Protein AF-A0A8T4T4Q2-F1 (afdb_monomer)

Nearest PDB structures (foldseek):
  8slg-assembly1_B  TM=5.417E-01  e=2.454E+00  Mycolicibacterium thermoresistibile ATCC 19527
  8hil-assembly1_I  TM=6.108E-01  e=6.513E+00  Brassica oleracea
  1twa-assembly1_I  TM=5.520E-01  e=5.103E+00  Saccharomyces cerevisiae

Mean predicted aligned error: 6.3 Å

Sequence (47 aa):
MKKKIQRCPKCKSANTLMYYAAALTGAYRCKKCGYLGPIVLEEDVEI

Structure (mmCIF, N/CA/C/O backbone):
data_AF-A0A8T4T4Q2-F1
#
_entry.id   AF-A0A8T4T4Q2-F1
#
loop_
_atom_site.group_PDB
_atom_site.id
_atom_site.type_symbol
_atom_site.label_atom_id
_atom_site.label_alt_id
_atom_site.label_comp_id
_atom_site.label_asym_id
_atom_site.label_entity_id
_atom_site.label_seq_id
_atom_site.pdbx_PDB_ins_code
_atom_site.Cartn_x
_atom_site.Cartn_y
_atom_site.Cartn_z
_atom_site.occupancy
_atom_site.B_iso_or_equiv
_atom_site.auth_seq_id
_atom_site.auth_comp_id
_atom_site.auth_asym_id
_atom_site.auth_atom_id
_atom_site.pdbx_PDB_model_num
ATOM 1 N N . MET A 1 1 ? -8.901 11.178 17.128 1.00 56.28 1 MET A N 1
ATOM 2 C CA . MET A 1 1 ? -7.579 11.102 16.431 1.00 56.28 1 MET A CA 1
ATOM 3 C C . MET A 1 1 ? -7.844 10.668 14.992 1.00 56.28 1 MET A C 1
ATOM 5 O O . MET A 1 1 ? -8.605 9.728 14.827 1.00 56.28 1 MET A O 1
ATOM 9 N N . LYS A 1 2 ? -7.279 11.311 13.956 1.00 55.78 2 LYS A N 1
ATOM 10 C CA . LYS A 1 2 ? -7.527 10.912 12.552 1.00 55.78 2 LYS A CA 1
ATOM 11 C C . LYS A 1 2 ? -6.608 9.754 12.161 1.00 55.78 2 LYS A C 1
ATOM 13 O O . LYS A 1 2 ? -5.390 9.886 12.270 1.00 55.78 2 LYS A O 1
ATOM 18 N N . LYS A 1 3 ? -7.167 8.615 11.744 1.00 68.88 3 LYS A N 1
A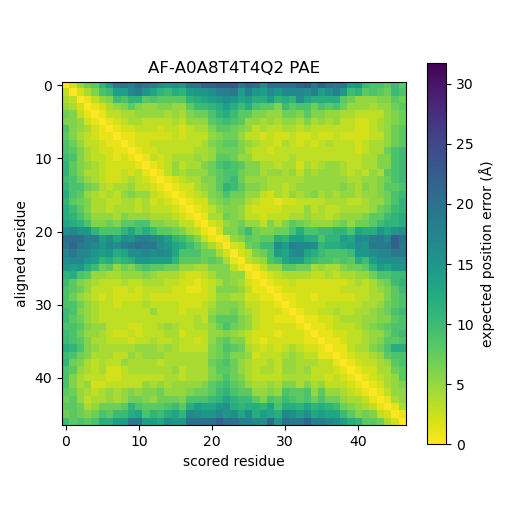TOM 19 C CA . LYS A 1 3 ? -6.393 7.443 11.309 1.00 68.88 3 LYS A CA 1
ATOM 20 C C . LYS A 1 3 ? -6.494 7.324 9.792 1.00 68.88 3 LYS A C 1
ATOM 22 O O . LYS A 1 3 ? -7.585 7.130 9.265 1.00 68.88 3 LYS A O 1
ATOM 27 N N . LYS A 1 4 ? -5.359 7.431 9.098 1.00 70.38 4 LYS A N 1
ATOM 28 C CA . LYS A 1 4 ? -5.292 7.225 7.648 1.00 70.38 4 LYS A CA 1
ATOM 29 C C . LYS A 1 4 ? -5.278 5.736 7.333 1.00 70.38 4 LYS A C 1
ATOM 31 O O . LYS A 1 4 ? -4.413 5.009 7.822 1.00 70.38 4 LYS A O 1
ATOM 36 N N . ILE A 1 5 ? -6.224 5.280 6.520 1.00 81.56 5 ILE A N 1
ATOM 37 C CA . ILE A 1 5 ? -6.278 3.905 6.022 1.00 81.56 5 ILE A CA 1
ATOM 38 C C . ILE A 1 5 ? -5.951 3.915 4.533 1.00 81.56 5 ILE A C 1
ATOM 40 O O . ILE A 1 5 ? -6.605 4.602 3.755 1.00 81.56 5 ILE A O 1
ATOM 44 N N . GLN A 1 6 ? -4.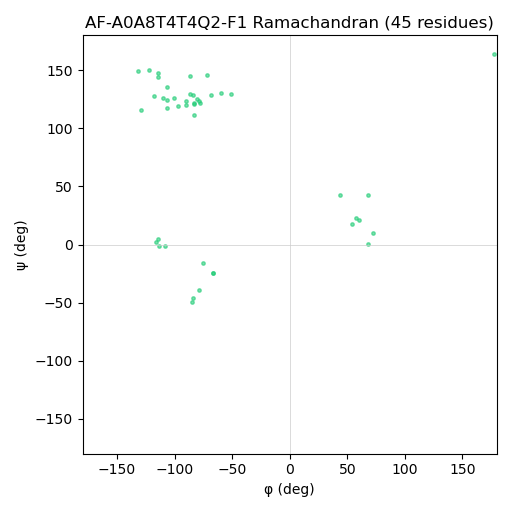964 3.112 4.129 1.00 83.44 6 GLN A N 1
ATOM 45 C CA . GLN A 1 6 ? -4.659 2.888 2.717 1.00 83.44 6 GLN A CA 1
ATOM 46 C C . GLN A 1 6 ? -5.458 1.690 2.187 1.00 83.44 6 GLN A C 1
ATOM 48 O O . GLN A 1 6 ? -5.358 0.570 2.706 1.00 83.44 6 GLN A O 1
ATOM 53 N N . ARG A 1 7 ? -6.237 1.908 1.127 1.00 88.00 7 ARG A N 1
ATOM 54 C CA . ARG A 1 7 ? -7.018 0.893 0.415 1.00 88.00 7 ARG A CA 1
ATOM 55 C C . ARG A 1 7 ? -6.516 0.682 -1.004 1.00 88.00 7 ARG A C 1
ATOM 57 O O . ARG A 1 7 ? -6.118 1.603 -1.714 1.00 88.00 7 ARG A O 1
ATOM 64 N N . CYS A 1 8 ? -6.583 -0.572 -1.444 1.00 88.56 8 CYS A N 1
ATOM 65 C CA . CYS A 1 8 ? -6.326 -0.912 -2.836 1.00 88.56 8 CYS A CA 1
ATOM 66 C C . CYS A 1 8 ? -7.441 -0.355 -3.743 1.00 88.56 8 CYS A C 1
ATOM 68 O O . CYS A 1 8 ? -8.606 -0.673 -3.499 1.00 88.56 8 CYS A O 1
ATOM 70 N N . PRO A 1 9 ? -7.122 0.375 -4.827 1.00 86.31 9 PRO A N 1
ATOM 71 C CA . PRO A 1 9 ? -8.137 0.932 -5.726 1.00 86.31 9 PRO A CA 1
ATOM 72 C C . PRO A 1 9 ? -8.922 -0.137 -6.500 1.00 86.31 9 PRO A C 1
ATOM 74 O O . PRO A 1 9 ? -10.066 0.092 -6.875 1.00 86.31 9 PRO A O 1
ATOM 77 N N . LYS A 1 10 ? -8.345 -1.329 -6.707 1.00 88.00 10 LYS A N 1
ATOM 78 C CA . LYS A 1 10 ? -8.980 -2.406 -7.484 1.00 88.00 10 LYS A CA 1
ATOM 79 C C . LYS A 1 10 ? -9.952 -3.257 -6.665 1.00 88.00 10 LYS A C 1
ATOM 81 O O . LYS A 1 10 ? -11.042 -3.559 -7.129 1.00 88.00 10 LYS A O 1
ATOM 86 N N . CYS A 1 11 ? -9.562 -3.671 -5.458 1.00 88.31 11 CYS A N 1
ATOM 87 C CA . CYS A 1 11 ? -10.369 -4.575 -4.623 1.00 88.31 11 CYS A CA 1
ATOM 88 C C . CYS A 1 11 ? -10.874 -3.945 -3.320 1.00 88.31 11 CYS A C 1
ATOM 90 O O . CYS A 1 11 ? -11.418 -4.659 -2.479 1.00 88.31 11 CYS A O 1
ATOM 92 N N . LYS A 1 12 ? -10.637 -2.641 -3.111 1.00 85.00 12 LYS A N 1
ATOM 93 C CA . LYS A 1 12 ? -11.032 -1.873 -1.915 1.00 85.00 12 LYS A CA 1
ATOM 94 C C . LYS A 1 12 ? -10.544 -2.471 -0.590 1.00 85.00 12 LYS A C 1
ATOM 96 O O . LYS A 1 12 ? -11.048 -2.148 0.479 1.00 85.00 12 LYS A O 1
ATOM 101 N N . SER A 1 13 ? -9.550 -3.356 -0.633 1.00 85.25 13 SER A N 1
ATOM 102 C CA . SER A 1 13 ? -9.026 -3.993 0.572 1.00 85.25 13 SER A CA 1
ATOM 103 C C . SER A 1 13 ? -8.099 -3.034 1.316 1.00 85.25 13 SER A C 1
ATOM 105 O O . SER A 1 13 ? -7.095 -2.587 0.757 1.00 85.25 13 SER A O 1
ATOM 107 N N . ALA A 1 14 ? -8.429 -2.745 2.574 1.00 83.56 14 ALA A N 1
ATOM 108 C CA . ALA A 1 14 ? -7.612 -1.945 3.484 1.00 83.56 14 ALA A CA 1
ATOM 109 C C . ALA A 1 14 ? -6.360 -2.702 3.937 1.00 83.56 14 ALA A C 1
ATOM 111 O O . ALA A 1 14 ? -6.410 -3.918 4.105 1.00 83.56 14 ALA A O 1
ATOM 112 N N . ASN A 1 15 ? -5.248 -1.990 4.141 1.00 76.00 15 ASN A N 1
ATOM 113 C CA . ASN A 1 15 ? -4.009 -2.525 4.725 1.00 76.00 15 ASN A CA 1
ATOM 114 C C . ASN A 1 15 ? -3.392 -3.734 3.988 1.00 76.00 15 ASN A C 1
ATOM 116 O O . ASN A 1 15 ? -2.635 -4.511 4.563 1.00 76.00 15 ASN A O 1
ATOM 120 N N . THR A 1 16 ? -3.699 -3.911 2.701 1.00 82.44 16 THR A N 1
ATOM 121 C CA . THR A 1 16 ? -3.152 -5.017 1.883 1.00 82.44 16 THR A CA 1
ATOM 122 C C . THR A 1 16 ? -2.134 -4.562 0.842 1.00 82.44 16 THR A C 1
ATOM 124 O O . THR A 1 16 ? -1.613 -5.393 0.093 1.00 82.44 16 THR A O 1
ATOM 127 N N . LEU A 1 17 ? -1.873 -3.257 0.771 1.00 85.62 17 LEU A N 1
ATOM 128 C CA . LEU A 1 17 ? -0.893 -2.649 -0.118 1.00 85.62 17 LEU A CA 1
ATOM 129 C C . LEU A 1 17 ? 0.493 -2.726 0.527 1.00 85.62 17 LEU A C 1
ATOM 131 O O . LEU A 1 17 ? 0.672 -2.341 1.677 1.00 85.62 17 LEU A O 1
ATOM 135 N N . MET A 1 18 ? 1.466 -3.233 -0.217 1.00 84.88 18 MET A N 1
ATOM 136 C CA . MET A 1 18 ? 2.881 -3.214 0.140 1.00 84.88 18 MET A CA 1
ATOM 137 C C . MET A 1 18 ? 3.648 -2.350 -0.842 1.00 84.88 18 MET A C 1
ATOM 139 O O . MET A 1 18 ? 3.337 -2.370 -2.030 1.00 84.88 18 MET A O 1
ATOM 143 N N . TYR A 1 19 ? 4.699 -1.682 -0.377 1.00 81.38 19 TYR A N 1
ATOM 144 C CA . TYR A 1 19 ? 5.670 -1.082 -1.283 1.00 81.38 19 TYR A CA 1
ATOM 145 C C . TYR A 1 19 ? 6.310 -2.160 -2.163 1.00 81.38 19 TYR A C 1
ATOM 147 O O . TYR A 1 19 ? 6.765 -3.199 -1.683 1.00 81.38 19 TYR A O 1
ATOM 155 N N . TYR A 1 20 ? 6.325 -1.908 -3.463 1.00 77.69 20 TYR A N 1
ATOM 156 C CA . TYR A 1 20 ? 6.918 -2.754 -4.482 1.00 77.69 20 TYR A CA 1
ATOM 157 C C . TYR A 1 20 ? 7.965 -1.951 -5.258 1.00 77.69 20 TYR A C 1
ATOM 159 O O . TYR A 1 20 ? 7.853 -0.735 -5.389 1.00 77.69 20 TYR A O 1
ATOM 167 N N . ALA A 1 21 ? 8.989 -2.645 -5.762 1.00 66.75 21 ALA A N 1
ATOM 168 C CA . ALA A 1 21 ? 10.133 -2.074 -6.482 1.00 66.75 21 ALA A CA 1
ATOM 169 C C . ALA A 1 21 ? 11.100 -1.209 -5.644 1.00 66.75 21 ALA A C 1
ATOM 171 O O . ALA A 1 21 ? 11.559 -0.171 -6.112 1.00 66.75 21 ALA A O 1
ATOM 172 N N . ALA A 1 22 ? 11.434 -1.655 -4.424 1.00 63.53 22 ALA A N 1
ATOM 173 C CA . ALA A 1 22 ? 12.624 -1.220 -3.668 1.00 63.53 22 ALA A CA 1
ATOM 174 C C . ALA A 1 22 ? 12.904 0.304 -3.680 1.00 63.53 22 ALA A C 1
ATOM 176 O O . ALA A 1 22 ? 14.042 0.725 -3.851 1.00 63.53 22 ALA A O 1
ATOM 177 N N . ALA A 1 23 ? 11.858 1.123 -3.519 1.00 60.22 23 ALA A N 1
ATOM 178 C CA . ALA A 1 23 ? 11.905 2.591 -3.528 1.00 60.22 23 ALA A CA 1
ATOM 179 C C . ALA A 1 23 ? 12.234 3.289 -4.870 1.00 60.22 23 ALA A C 1
ATOM 181 O O . ALA A 1 23 ? 12.208 4.515 -4.910 1.00 60.22 23 ALA A O 1
ATO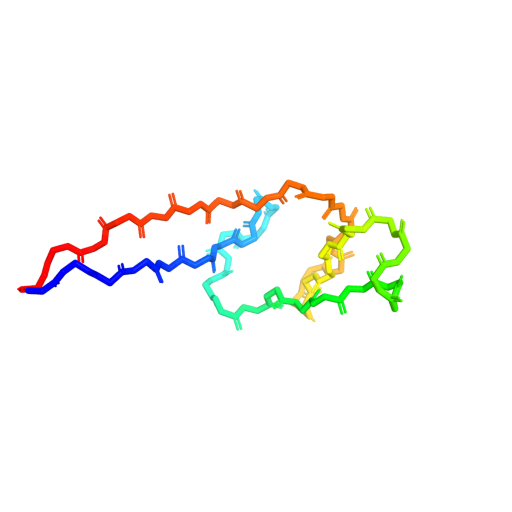M 182 N N . LEU A 1 24 ? 12.452 2.570 -5.978 1.00 63.38 24 LEU A N 1
ATOM 183 C CA . LEU A 1 24 ? 12.794 3.187 -7.271 1.00 63.38 24 LEU A CA 1
ATOM 184 C C . LEU A 1 24 ? 11.586 3.764 -8.020 1.00 63.38 24 LEU A C 1
ATOM 186 O O . LEU A 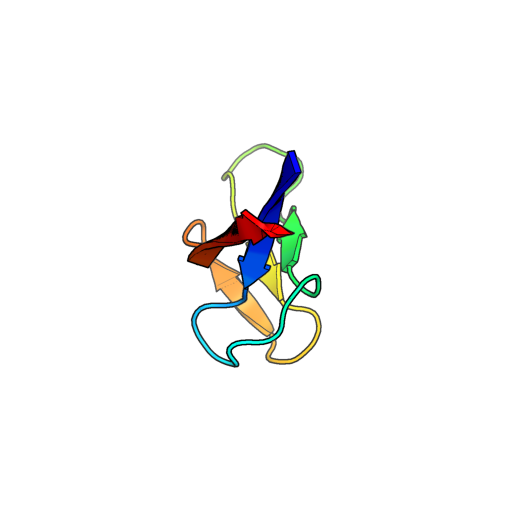1 24 ? 11.698 4.823 -8.627 1.00 63.38 24 LEU A O 1
ATOM 190 N N . THR A 1 25 ? 10.431 3.092 -7.993 1.00 68.12 25 THR A N 1
ATOM 191 C CA . THR A 1 25 ? 9.261 3.504 -8.801 1.00 68.12 25 THR A CA 1
ATOM 1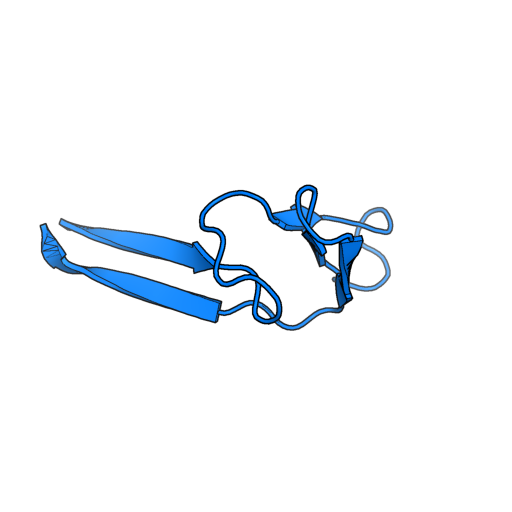92 C C . THR A 1 25 ? 8.044 3.922 -7.979 1.00 68.12 25 THR A C 1
ATOM 194 O O . THR A 1 25 ? 6.999 4.216 -8.552 1.00 68.12 25 THR A O 1
ATOM 197 N N . GLY A 1 26 ? 8.138 3.926 -6.642 1.00 74.88 26 GLY A N 1
ATOM 198 C CA . GLY A 1 26 ? 7.029 4.346 -5.773 1.00 74.88 26 GLY A CA 1
ATOM 199 C C . GLY A 1 26 ? 5.746 3.516 -5.930 1.00 74.88 26 GLY A C 1
ATOM 200 O O . GLY A 1 26 ? 4.661 4.001 -5.627 1.00 74.88 26 GLY A O 1
ATOM 201 N N . ALA A 1 27 ? 5.842 2.292 -6.455 1.00 83.50 27 ALA A N 1
ATOM 202 C CA . ALA A 1 27 ? 4.676 1.476 -6.762 1.00 83.50 27 ALA A CA 1
ATOM 203 C C . ALA A 1 27 ? 4.224 0.671 -5.540 1.00 83.50 27 ALA A C 1
ATOM 205 O O . ALA A 1 27 ? 5.036 0.154 -4.778 1.00 83.50 27 ALA A O 1
ATOM 206 N N . TYR A 1 28 ? 2.917 0.488 -5.395 1.00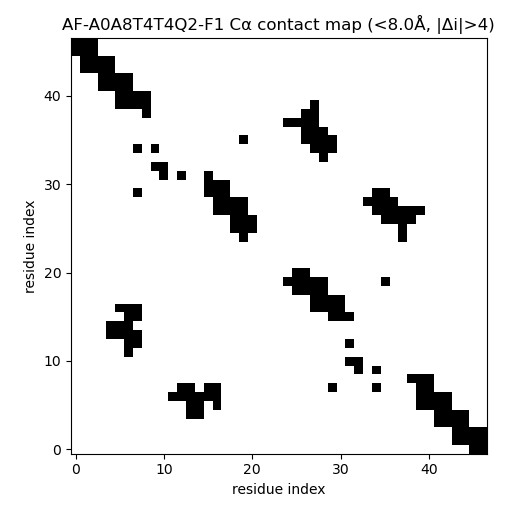 86.31 28 TYR A N 1
ATOM 207 C CA . TYR A 1 28 ? 2.321 -0.383 -4.395 1.00 86.31 28 TYR A CA 1
ATOM 208 C C . TYR A 1 28 ? 1.789 -1.649 -5.048 1.00 86.31 28 TYR A C 1
ATOM 210 O O . TYR A 1 28 ? 1.110 -1.599 -6.073 1.00 86.31 28 TYR A O 1
ATOM 218 N N . ARG A 1 29 ? 2.052 -2.795 -4.420 1.00 87.12 29 ARG A N 1
ATOM 219 C CA . ARG A 1 29 ? 1.470 -4.087 -4.770 1.00 87.12 29 ARG A CA 1
ATOM 220 C C . ARG A 1 29 ? 0.436 -4.508 -3.732 1.00 87.12 29 ARG A C 1
ATOM 222 O O . ARG A 1 29 ? 0.745 -4.643 -2.553 1.00 87.12 29 ARG A O 1
ATOM 229 N N . CYS A 1 30 ? -0.789 -4.780 -4.164 1.00 90.00 30 CYS A N 1
ATOM 230 C CA . CYS A 1 30 ? -1.821 -5.378 -3.326 1.00 90.00 30 CYS A CA 1
ATOM 231 C C . CYS A 1 30 ? -1.624 -6.895 -3.232 1.00 90.00 30 CYS A C 1
ATOM 233 O O . CYS A 1 30 ? -1.638 -7.590 -4.250 1.00 90.00 30 CYS A O 1
ATOM 235 N N . LYS A 1 31 ? -1.533 -7.428 -2.008 1.00 87.88 31 LYS A N 1
ATOM 236 C CA . LYS A 1 31 ? -1.445 -8.880 -1.768 1.00 87.88 31 LYS A CA 1
ATOM 237 C C . LYS A 1 31 ? -2.711 -9.655 -2.139 1.00 87.88 31 LYS A C 1
ATOM 239 O O . LYS A 1 31 ? -2.624 -10.849 -2.386 1.00 87.88 31 LYS A O 1
ATOM 244 N N . LYS A 1 32 ? -3.878 -9.003 -2.148 1.00 88.19 32 LYS A N 1
ATOM 245 C CA . LYS A 1 32 ? -5.169 -9.680 -2.358 1.00 88.19 32 LYS A C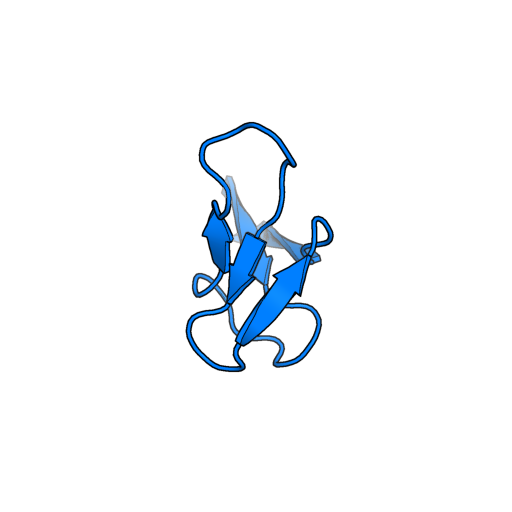A 1
ATOM 246 C C . LYS A 1 32 ? -5.523 -9.868 -3.828 1.00 88.19 32 LYS A C 1
ATOM 248 O O . LYS A 1 32 ? -5.925 -10.952 -4.220 1.00 88.19 32 LYS A O 1
AT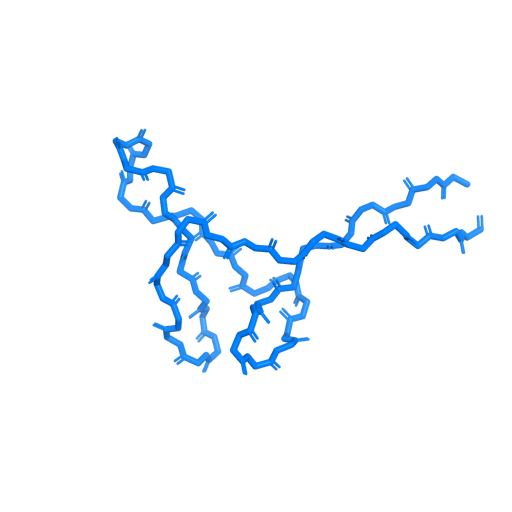OM 253 N N . CYS A 1 33 ? -5.421 -8.809 -4.629 1.00 88.62 33 CYS A N 1
ATOM 254 C CA . CYS A 1 33 ? -5.862 -8.830 -6.030 1.00 88.62 33 CYS A CA 1
ATOM 255 C C . CYS A 1 33 ? -4.718 -8.695 -7.041 1.00 88.62 33 CYS A C 1
ATOM 257 O O . CYS A 1 33 ? -4.969 -8.653 -8.244 1.00 88.62 33 CYS A O 1
ATOM 259 N N . GLY A 1 34 ? -3.477 -8.556 -6.565 1.00 86.00 34 GLY A N 1
ATOM 260 C CA . GLY A 1 34 ? -2.306 -8.383 -7.420 1.00 86.00 34 GLY A CA 1
ATOM 261 C C . GLY A 1 34 ? -2.200 -7.014 -8.094 1.00 86.00 34 GLY A C 1
ATOM 262 O O . GLY A 1 34 ? -1.349 -6.858 -8.962 1.00 86.00 34 GLY A O 1
ATOM 263 N N . TYR A 1 35 ? -3.028 -6.027 -7.718 1.00 88.31 35 TYR A N 1
ATOM 264 C CA . TYR A 1 35 ? -2.887 -4.646 -8.199 1.00 88.31 35 TYR A CA 1
ATOM 265 C C . TYR A 1 35 ? -1.452 -4.158 -7.989 1.00 88.31 35 TYR A C 1
ATOM 267 O O . TYR A 1 35 ? -0.943 -4.289 -6.880 1.00 88.31 35 TYR A O 1
ATOM 275 N N . L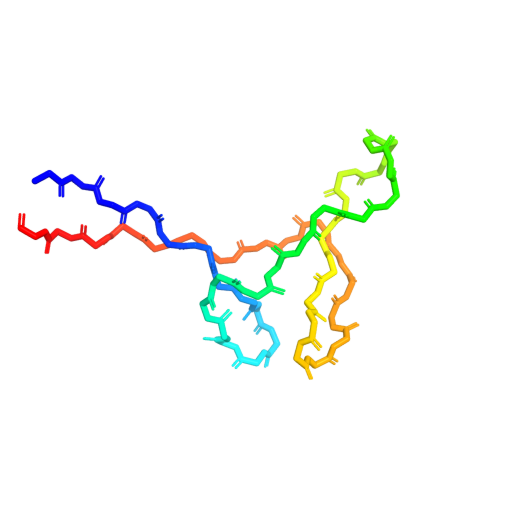EU A 1 36 ? -0.832 -3.608 -9.031 1.00 87.94 36 LEU A N 1
ATOM 276 C CA . LEU A 1 36 ? 0.503 -3.028 -8.996 1.00 87.94 36 LEU A CA 1
ATOM 277 C C . LEU A 1 36 ? 0.440 -1.632 -9.617 1.00 87.94 36 LEU A C 1
ATOM 279 O O . LEU A 1 36 ? 0.140 -1.502 -10.800 1.00 87.94 36 LEU A O 1
ATOM 283 N N . GLY A 1 37 ? 0.713 -0.601 -8.828 1.00 85.12 37 GLY A N 1
ATOM 284 C CA . GLY A 1 37 ? 0.713 0.772 -9.318 1.00 85.12 37 GLY A CA 1
ATOM 285 C C . GLY A 1 37 ? 0.991 1.789 -8.216 1.00 85.12 37 GLY A C 1
ATOM 286 O O . GLY A 1 37 ? 0.900 1.453 -7.037 1.00 85.12 37 GLY A O 1
ATOM 287 N N . PRO A 1 38 ? 1.333 3.034 -8.572 1.00 84.75 38 PRO A N 1
ATOM 288 C CA . PRO A 1 38 ? 1.672 4.073 -7.599 1.00 84.75 38 PRO A CA 1
ATOM 289 C C . PRO A 1 38 ? 0.446 4.653 -6.878 1.00 84.75 38 PRO A C 1
ATOM 291 O O . PRO A 1 38 ? 0.585 5.299 -5.847 1.00 84.75 38 PRO A O 1
ATOM 294 N N . ILE A 1 39 ? -0.761 4.423 -7.404 1.00 83.81 39 ILE A N 1
ATOM 295 C CA . ILE A 1 39 ? -1.995 5.016 -6.880 1.00 83.81 39 ILE A CA 1
ATOM 296 C C . ILE A 1 39 ? -2.561 4.141 -5.760 1.00 83.81 39 ILE A C 1
ATOM 298 O O . ILE A 1 39 ? -2.768 2.937 -5.948 1.00 83.81 39 ILE A O 1
ATOM 302 N N . VAL A 1 40 ? -2.866 4.759 -4.622 1.00 85.56 40 VAL A N 1
ATOM 303 C CA . VAL A 1 40 ? -3.533 4.147 -3.467 1.00 85.56 40 VAL A CA 1
ATOM 304 C C . VAL A 1 40 ? -4.678 5.048 -3.013 1.00 85.56 40 VAL A C 1
ATOM 306 O O . VAL A 1 40 ? -4.621 6.259 -3.203 1.00 85.56 40 VAL A O 1
ATOM 309 N N . LEU A 1 41 ? -5.737 4.464 -2.455 1.00 87.38 41 LEU A N 1
ATOM 310 C CA . LEU A 1 41 ? -6.839 5.238 -1.885 1.00 87.38 41 LEU A CA 1
ATOM 311 C C . LEU A 1 41 ? -6.532 5.502 -0.413 1.00 87.38 41 LEU A C 1
ATOM 313 O O . LEU A 1 41 ? -6.379 4.549 0.347 1.00 87.38 41 LEU A O 1
ATOM 317 N N . GLU A 1 42 ? -6.435 6.764 -0.020 1.00 84.44 42 GLU A N 1
ATOM 318 C CA . GLU A 1 42 ? -6.302 7.164 1.380 1.00 84.44 42 GLU A CA 1
ATOM 319 C C . GLU A 1 42 ? -7.660 7.628 1.902 1.00 84.44 42 GLU A C 1
ATOM 321 O O . GLU A 1 42 ? -8.301 8.489 1.304 1.00 84.44 42 GLU A O 1
ATOM 326 N N . GLU A 1 43 ? -8.103 7.045 3.011 1.00 81.88 43 GLU A N 1
ATOM 327 C CA . GLU A 1 43 ? -9.311 7.468 3.715 1.00 81.88 43 GLU A CA 1
ATOM 328 C C . GLU A 1 43 ? -8.945 7.931 5.123 1.00 81.88 43 GLU A C 1
ATOM 330 O O . GLU A 1 43 ? -8.283 7.207 5.876 1.00 81.88 43 GLU A O 1
ATOM 335 N N . ASP A 1 44 ? -9.391 9.132 5.481 1.00 77.50 44 ASP A N 1
ATOM 336 C CA . ASP A 1 44 ? -9.326 9.647 6.842 1.00 77.50 44 ASP A CA 1
ATOM 337 C C . ASP A 1 44 ? -10.523 9.110 7.632 1.00 77.50 44 ASP A C 1
ATOM 339 O O . ASP A 1 44 ? -11.671 9.467 7.373 1.00 77.50 44 ASP A O 1
ATOM 343 N N . VAL A 1 45 ? -10.258 8.228 8.597 1.00 74.19 45 VAL A N 1
ATOM 344 C CA . VAL A 1 45 ? -11.277 7.748 9.535 1.00 74.19 45 VAL A CA 1
ATOM 345 C C . VAL A 1 45 ? -11.174 8.555 10.824 1.00 74.19 45 VAL A C 1
ATOM 347 O O . VAL A 1 45 ? -10.133 8.552 11.492 1.00 74.19 45 VAL A O 1
ATOM 350 N N . GLU A 1 46 ? -12.256 9.251 11.163 1.00 70.00 46 GLU A N 1
ATOM 351 C CA . GLU A 1 46 ? -12.436 9.917 12.452 1.00 70.00 46 GLU A CA 1
ATOM 352 C C . GLU A 1 46 ? -12.953 8.894 13.474 1.00 70.00 46 GLU A C 1
ATOM 354 O O . GLU A 1 46 ? -13.975 8.246 13.252 1.00 70.00 46 GLU A O 1
ATOM 359 N N . ILE A 1 47 ? -12.184 8.711 14.554 1.00 62.16 47 ILE A N 1
ATOM 360 C CA . ILE A 1 47 ? -12.520 7.894 15.731 1.00 62.16 47 ILE A CA 1
ATOM 361 C C . ILE A 1 47 ? -12.743 8.842 16.900 1.00 62.16 47 ILE A C 1
ATOM 363 O O . ILE A 1 47 ? -11.832 9.695 17.112 1.00 62.16 47 ILE A O 1
#

Secondary structure (DSSP, 8-state):
-EEEEEE-TTT--BT-EEEESTTTS-EEEETTT--EES--EEEEEE-

Solvent-accessible surface area (backbone atoms only — not comparable to full-atom values): 2887 Å² total; per-residue (Å²): 99,80,46,78,43,50,22,34,77,87,73,65,40,64,80,38,62,37,87,35,64,91,78,76,69,62,21,32,32,26,76,84,78,64,48,72,39,65,75,67,41,78,42,80,42,83,100

pLDDT: mean 79.68, std 9.59, range [55.78, 90.0]

Foldseek 3Di:
DKDKWKADPPPRDTPQWDDPDPPPFCWTAGPPPRDIGNDIDIDTDDD

Radius of gyration: 11.09 Å; Cα contacts (8 Å, |Δi|>4): 94; chains: 1; bounding box: 25×21×26 Å